Protein AF-A0A426ZFT8-F1 (afdb_monomer)

Mean predicted aligned error: 7.76 Å

Nearest PDB structures (foldseek):
  6gse-assembly1_A  TM=8.069E-01  e=3.929E-01  Rattus norvegicus
  6tno-assembly1_A  TM=8.044E-01  e=5.409E-01  Felis catus
  7r24-assembly1_A  TM=7.421E-01  e=3.686E-01  Rattus norvegicus
  7r23-assembly1_A  TM=7.086E-01  e=1.025E+00  Homo sapiens

Solvent-accessible surface area (backbone atoms only — not comparable to full-atom values): 4423 Å² total; per-residue (Å²): 126,69,65,63,57,52,51,52,50,49,35,59,75,69,64,54,54,72,85,49,52,46,59,62,50,52,74,73,44,56,78,71,56,36,56,52,48,54,51,47,36,75,74,67,41,86,65,51,60,68,53,50,52,56,67,52,41,78,80,65,53,80,68,98,67,92,78,82,87,131

Secondary structure (DSSP, 8-state):
-HHHHHHHHHHHHTT--HHHHHHHHHTT--HHHHHHHHHHHHHHSSPPHHHHHHHHHHHHSPPTTS----

pLDDT: mean 81.74, std 16.43, range [41.19, 96.06]

Radius of gyration: 13.74 Å; Cα contacts (8 Å, |Δi|>4): 29; chains: 1; bounding box: 38×34×27 Å

Foldseek 3Di:
DPVVVVLVVVCVVVVPPQQCSLVVVLVVDDDVQVVQVVVCCVVPNRDGPVRSVVSSCVVVVPPPPVPPDD

Sequence (70 aa):
MGWFSHAELYFRYHRTPVASMVDITAIRLEGDAIKRYNWLEHTQGVLTWRQFKSGLLMRFGPSEYENIDG

Organism: Ensete ventricos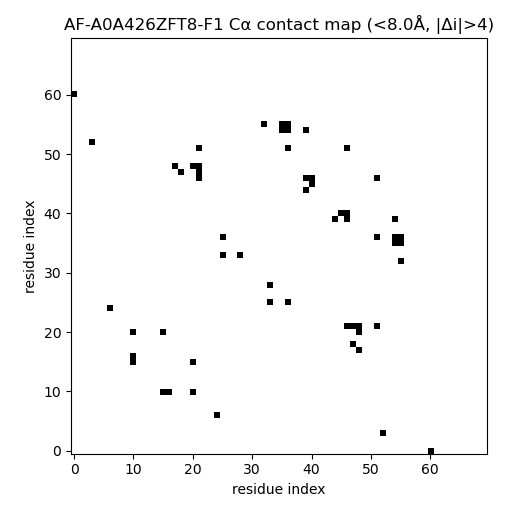um (NCBI:txid4639)

Structure (mmCIF, N/CA/C/O backbone):
data_AF-A0A426ZFT8-F1
#
_entry.id   AF-A0A426ZFT8-F1
#
loop_
_atom_site.group_PDB
_atom_site.id
_atom_site.type_symbol
_atom_site.label_atom_id
_atom_site.label_alt_id
_atom_site.label_comp_id
_atom_site.label_asym_id
_atom_site.label_entity_id
_atom_site.label_seq_id
_atom_site.pdbx_PDB_ins_code
_atom_site.Cartn_x
_atom_site.Cartn_y
_atom_site.Cartn_z
_atom_site.occupancy
_atom_site.B_iso_or_equiv
_atom_site.auth_seq_id
_atom_site.auth_comp_id
_atom_site.auth_asym_id
_atom_site.auth_atom_id
_atom_site.pdbx_PDB_model_num
ATOM 1 N N . MET A 1 1 ? 8.699 8.079 -4.848 1.00 59.91 1 MET A N 1
ATOM 2 C CA . MET A 1 1 ? 7.781 7.824 -5.989 1.00 59.91 1 MET A CA 1
ATOM 3 C C . MET A 1 1 ? 8.001 6.494 -6.739 1.00 59.91 1 MET A C 1
ATOM 5 O O . MET A 1 1 ? 7.113 6.107 -7.482 1.00 59.91 1 MET A O 1
ATOM 9 N N . GLY A 1 2 ? 9.108 5.752 -6.562 1.00 75.81 2 GLY A N 1
ATOM 10 C CA . GLY A 1 2 ? 9.419 4.597 -7.431 1.00 75.81 2 GLY A CA 1
ATOM 11 C C . GLY A 1 2 ? 8.561 3.330 -7.263 1.00 75.81 2 GLY A C 1
ATOM 12 O O . GLY A 1 2 ? 8.270 2.659 -8.250 1.00 75.81 2 GLY A O 1
ATOM 13 N N . TRP A 1 3 ? 8.130 2.982 -6.048 1.00 79.44 3 TRP A N 1
ATOM 14 C CA . TRP A 1 3 ? 7.497 1.677 -5.797 1.00 79.44 3 TRP A CA 1
ATOM 15 C C . TRP A 1 3 ? 6.059 1.570 -6.333 1.00 79.44 3 TRP A C 1
ATOM 17 O O . TRP A 1 3 ? 5.673 0.509 -6.818 1.00 79.44 3 TRP A O 1
ATOM 27 N N . PHE A 1 4 ? 5.285 2.664 -6.323 1.00 83.31 4 PHE A N 1
ATOM 28 C CA . PHE A 1 4 ? 3.930 2.675 -6.887 1.00 83.31 4 PHE A CA 1
ATOM 29 C C . PHE A 1 4 ? 3.947 2.376 -8.388 1.00 83.31 4 PHE A C 1
ATOM 31 O O . PHE A 1 4 ? 3.133 1.588 -8.854 1.00 83.31 4 PHE A O 1
ATOM 38 N N . SER A 1 5 ? 4.912 2.928 -9.128 1.00 85.12 5 SER A N 1
ATOM 39 C CA . SER A 1 5 ? 5.070 2.646 -10.559 1.00 85.12 5 SER A CA 1
ATOM 40 C C . SER A 1 5 ? 5.402 1.174 -10.823 1.00 85.12 5 SER A C 1
ATOM 42 O O . SER A 1 5 ? 4.887 0.584 -11.770 1.00 85.12 5 SER A O 1
ATOM 44 N N . HIS A 1 6 ? 6.219 0.552 -9.964 1.00 85.94 6 HIS A N 1
ATOM 45 C CA . HIS A 1 6 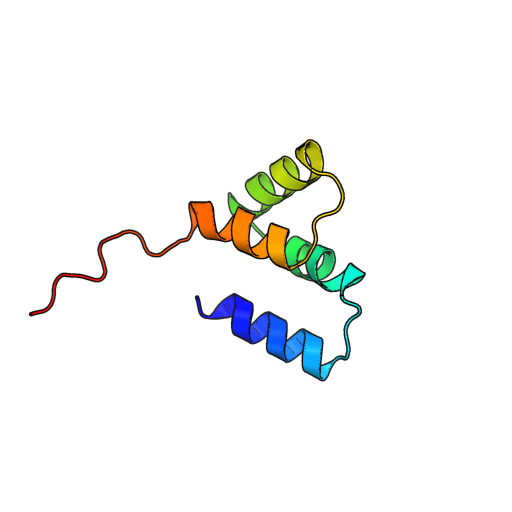? 6.516 -0.881 -10.057 1.00 85.94 6 HIS A CA 1
ATOM 46 C C . HIS A 1 6 ? 5.280 -1.738 -9.752 1.00 85.94 6 HIS A C 1
ATOM 48 O O . HIS A 1 6 ? 5.003 -2.690 -10.480 1.00 85.94 6 HIS A O 1
ATOM 54 N N . ALA A 1 7 ? 4.502 -1.376 -8.727 1.00 88.25 7 ALA A N 1
ATOM 55 C CA . ALA A 1 7 ? 3.245 -2.049 -8.404 1.00 88.25 7 ALA A CA 1
ATOM 56 C C . ALA A 1 7 ? 2.226 -1.928 -9.551 1.00 88.25 7 ALA A C 1
ATOM 58 O O . ALA A 1 7 ? 1.611 -2.917 -9.941 1.00 88.25 7 ALA A O 1
ATOM 59 N N . GLU A 1 8 ? 2.096 -0.747 -10.160 1.00 90.69 8 GLU A N 1
ATOM 60 C CA . GLU A 1 8 ? 1.203 -0.528 -11.303 1.00 90.69 8 GLU A CA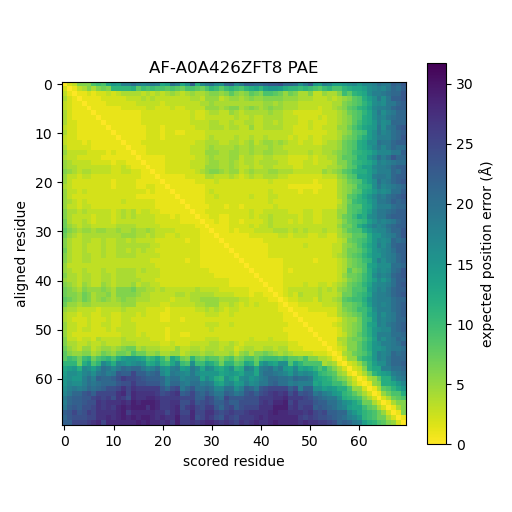 1
ATOM 61 C C . GLU A 1 8 ? 1.615 -1.344 -12.534 1.00 90.69 8 GLU A C 1
ATOM 63 O O . GLU A 1 8 ? 0.751 -1.898 -13.220 1.00 90.69 8 GLU A O 1
ATOM 68 N N . LEU A 1 9 ? 2.919 -1.473 -12.799 1.00 92.94 9 LEU A N 1
ATOM 69 C CA . LEU A 1 9 ? 3.423 -2.328 -13.872 1.00 92.94 9 LEU A CA 1
ATOM 70 C C . LEU A 1 9 ? 3.139 -3.810 -13.591 1.00 92.94 9 LEU A C 1
ATOM 72 O O . LEU A 1 9 ? 2.664 -4.518 -14.480 1.00 92.94 9 LEU A O 1
ATOM 76 N N . TYR A 1 10 ? 3.376 -4.258 -12.356 1.00 91.69 10 TYR A N 1
ATOM 77 C CA . TYR A 1 10 ? 3.072 -5.618 -11.915 1.00 91.69 10 TYR A CA 1
ATOM 78 C C . TYR A 1 10 ? 1.583 -5.940 -12.102 1.00 91.69 10 TYR A C 1
ATOM 80 O O . TYR A 1 10 ? 1.235 -6.916 -12.769 1.00 91.69 10 TYR A O 1
ATOM 88 N N . PHE A 1 11 ? 0.693 -5.081 -11.602 1.00 94.56 11 PHE A N 1
ATOM 89 C CA . PHE A 1 11 ? -0.750 -5.274 -11.726 1.00 94.56 11 PHE A CA 1
ATOM 90 C C . PHE A 1 11 ? -1.222 -5.259 -13.178 1.00 94.56 11 PHE A C 1
ATOM 92 O O . PHE A 1 11 ? -2.087 -6.053 -13.552 1.00 94.56 11 PHE A O 1
ATOM 99 N N . ARG A 1 12 ? -0.634 -4.399 -14.018 1.00 95.12 12 ARG A N 1
ATOM 100 C CA . ARG A 1 12 ? -0.923 -4.379 -15.456 1.00 95.12 12 ARG A CA 1
ATOM 101 C C . ARG A 1 12 ? -0.507 -5.687 -16.125 1.00 95.12 12 ARG A C 1
ATOM 103 O O . ARG A 1 12 ? -1.301 -6.247 -16.878 1.00 95.12 12 ARG A O 1
ATOM 110 N N . TYR A 1 13 ? 0.704 -6.171 -15.852 1.00 96.06 13 TYR A N 1
ATOM 111 C CA . TYR A 1 13 ? 1.222 -7.413 -16.427 1.00 96.06 13 TYR A CA 1
ATOM 112 C C . TYR A 1 13 ? 0.368 -8.623 -16.025 1.00 96.06 13 TYR A C 1
ATOM 114 O O . TYR A 1 13 ? -0.025 -9.419 -16.876 1.00 96.06 13 TYR A O 1
ATOM 122 N N . HIS A 1 14 ? -0.005 -8.711 -14.747 1.00 95.69 14 HIS A N 1
ATOM 123 C CA . HIS A 1 14 ? -0.824 -9.802 -14.216 1.00 95.69 14 HIS A CA 1
ATOM 124 C C . HIS A 1 14 ? -2.334 -9.627 -14.431 1.00 95.69 14 HIS A C 1
ATOM 126 O O . HIS A 1 14 ? -3.102 -10.499 -14.028 1.00 95.69 14 HIS A O 1
ATOM 132 N N . ARG A 1 15 ? -2.777 -8.527 -15.062 1.00 95.62 15 ARG A N 1
ATOM 133 C CA . ARG A 1 15 ? -4.199 -8.167 -15.229 1.00 95.62 15 ARG A CA 1
ATOM 134 C C . ARG A 1 15 ? -4.975 -8.223 -13.909 1.00 95.62 15 ARG A C 1
ATOM 136 O O . ARG A 1 15 ? -6.116 -8.679 -13.859 1.00 95.62 15 ARG A O 1
ATOM 143 N N . THR A 1 16 ? -4.340 -7.770 -12.834 1.00 95.38 16 THR A N 1
ATOM 144 C CA . THR A 1 16 ? -4.935 -7.767 -11.501 1.00 95.38 16 THR A CA 1
ATOM 145 C C . THR A 1 16 ? -6.200 -6.902 -11.503 1.00 95.38 16 THR A C 1
ATOM 147 O O . THR A 1 16 ? -6.149 -5.761 -11.972 1.00 95.38 16 THR A O 1
ATOM 150 N N . PRO A 1 17 ? -7.336 -7.401 -10.982 1.00 93.38 17 PRO A N 1
ATOM 151 C CA . PRO A 1 17 ? -8.545 -6.600 -10.860 1.00 93.38 17 PRO A CA 1
ATOM 152 C C . PRO A 1 17 ? -8.289 -5.343 -10.029 1.00 93.38 17 PRO A C 1
ATOM 154 O O . PRO A 1 17 ? -7.646 -5.409 -8.982 1.00 93.38 17 PRO A O 1
ATOM 157 N N . VAL A 1 18 ? -8.840 -4.204 -10.457 1.00 86.31 18 VAL A N 1
ATOM 158 C CA . VAL A 1 18 ? -8.690 -2.919 -9.745 1.00 86.31 18 VAL A CA 1
ATOM 159 C C . VAL A 1 18 ? -9.141 -3.029 -8.285 1.00 86.31 18 VAL A C 1
ATOM 161 O O . VAL A 1 18 ? -8.505 -2.447 -7.411 1.00 86.31 18 VAL A O 1
ATOM 164 N N . ALA A 1 19 ? -10.183 -3.823 -8.020 1.00 86.62 19 ALA A N 1
ATOM 165 C CA . ALA A 1 19 ? -10.689 -4.088 -6.675 1.00 86.62 19 ALA A CA 1
ATOM 166 C C . ALA A 1 19 ? -9.661 -4.773 -5.756 1.00 86.62 19 ALA A C 1
ATOM 168 O O . ALA A 1 19 ? -9.707 -4.567 -4.555 1.00 86.62 19 ALA A O 1
ATOM 169 N N . SER A 1 20 ? -8.716 -5.544 -6.304 1.00 93.19 20 SER A N 1
ATOM 170 C CA . SER A 1 20 ? -7.728 -6.306 -5.524 1.00 93.19 20 SER A CA 1
ATOM 171 C C . SER A 1 20 ? -6.389 -5.586 -5.360 1.00 93.19 20 SER A C 1
ATOM 173 O O . SER A 1 20 ? -5.571 -5.993 -4.539 1.00 93.19 20 SER A O 1
ATOM 175 N N . MET A 1 21 ? -6.122 -4.535 -6.145 1.00 93.88 21 MET A N 1
ATOM 176 C CA . MET A 1 21 ? -4.825 -3.841 -6.126 1.00 93.88 21 MET A CA 1
ATOM 177 C C . MET A 1 21 ? -4.507 -3.247 -4.750 1.00 93.88 21 MET A C 1
ATOM 179 O O . MET A 1 21 ? -3.360 -3.299 -4.305 1.00 93.88 21 MET A O 1
ATOM 183 N N . VAL A 1 22 ? -5.523 -2.690 -4.084 1.00 93.06 22 VAL A N 1
ATOM 184 C CA . VAL A 1 22 ? -5.396 -2.075 -2.757 1.00 93.06 22 VAL A CA 1
ATOM 185 C C . VAL A 1 22 ? -5.020 -3.129 -1.726 1.00 93.06 22 VAL A C 1
ATOM 187 O O . VAL A 1 22 ? -3.971 -2.991 -1.107 1.00 93.06 22 VAL A O 1
ATOM 190 N N . ASP A 1 23 ? -5.785 -4.216 -1.635 1.00 92.56 23 ASP A N 1
ATOM 191 C CA . ASP A 1 23 ? -5.547 -5.296 -0.672 1.00 92.56 23 ASP A CA 1
ATOM 192 C C . ASP A 1 23 ? -4.168 -5.939 -0.863 1.00 92.56 23 ASP A C 1
ATOM 194 O O . ASP A 1 23 ? -3.400 -6.087 0.088 1.00 92.56 23 ASP A O 1
ATOM 198 N N . ILE A 1 24 ? -3.798 -6.255 -2.111 1.00 92.00 24 ILE A N 1
ATOM 199 C CA . ILE A 1 24 ? -2.487 -6.846 -2.425 1.00 92.00 24 ILE A CA 1
ATOM 200 C C . ILE A 1 24 ? -1.352 -5.909 -2.008 1.00 92.00 24 ILE A C 1
ATOM 202 O O . ILE A 1 24 ? -0.320 -6.359 -1.505 1.00 92.00 24 ILE A O 1
ATOM 206 N N . THR A 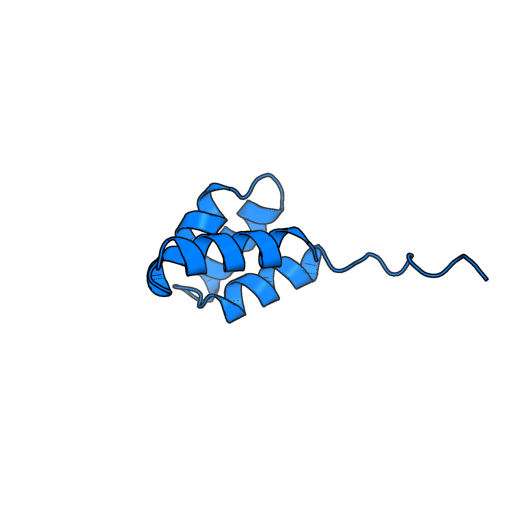1 25 ? -1.536 -4.604 -2.206 1.00 91.69 25 THR A N 1
ATOM 207 C CA . THR A 1 25 ? -0.535 -3.621 -1.797 1.00 91.69 25 THR A CA 1
ATOM 208 C C . THR A 1 25 ? -0.507 -3.446 -0.281 1.00 91.69 25 THR A C 1
ATOM 210 O O . THR A 1 25 ? 0.575 -3.347 0.290 1.00 91.69 25 THR A O 1
ATOM 213 N N . ALA A 1 26 ? -1.668 -3.458 0.376 1.00 90.69 26 ALA A N 1
ATOM 214 C CA . ALA A 1 26 ? -1.806 -3.325 1.822 1.00 90.69 26 ALA A CA 1
ATOM 215 C C . ALA A 1 26 ? -1.092 -4.458 2.576 1.00 90.69 26 ALA A C 1
ATOM 217 O O . ALA A 1 26 ? -0.422 -4.188 3.568 1.00 90.69 26 ALA A O 1
ATOM 218 N N . ILE A 1 27 ? -1.129 -5.693 2.052 1.00 90.75 27 ILE A N 1
ATOM 219 C CA . ILE A 1 27 ? -0.399 -6.853 2.606 1.00 90.75 27 ILE A CA 1
ATOM 220 C C . ILE A 1 27 ? 1.114 -6.598 2.705 1.00 90.75 27 ILE A C 1
ATOM 222 O O . ILE A 1 27 ? 1.784 -7.166 3.564 1.00 90.75 27 ILE A O 1
ATOM 226 N N . ARG A 1 28 ? 1.670 -5.763 1.822 1.00 87.12 28 ARG A N 1
ATOM 227 C CA . ARG A 1 28 ? 3.103 -5.432 1.787 1.00 87.12 28 ARG A CA 1
ATOM 228 C C . ARG A 1 28 ? 3.461 -4.213 2.641 1.00 87.12 28 ARG A C 1
ATOM 230 O O . ARG A 1 28 ? 4.631 -3.843 2.681 1.00 87.12 28 ARG A O 1
ATOM 237 N N . LEU A 1 29 ? 2.484 -3.549 3.263 1.00 88.62 29 LEU A N 1
ATOM 238 C CA . LEU A 1 29 ? 2.739 -2.380 4.099 1.00 88.62 29 LEU A CA 1
ATOM 239 C C . LEU A 1 29 ? 3.201 -2.800 5.489 1.00 88.62 29 LEU A C 1
ATOM 241 O O . LEU A 1 29 ? 2.641 -3.695 6.114 1.00 88.62 29 LEU A O 1
ATOM 245 N N . GLU A 1 30 ? 4.171 -2.061 6.011 1.00 87.12 30 GLU A N 1
ATOM 246 C CA . GLU A 1 30 ? 4.730 -2.281 7.340 1.00 87.12 30 GLU A CA 1
ATOM 247 C C . GLU A 1 30 ? 4.841 -0.956 8.109 1.00 87.12 30 GLU A C 1
ATOM 249 O O . GLU A 1 30 ? 4.697 0.139 7.550 1.00 87.12 30 GLU A O 1
ATOM 254 N N . GLY A 1 31 ? 5.063 -1.050 9.423 1.00 89.00 31 GLY A N 1
ATOM 255 C CA . GLY A 1 31 ? 5.312 0.104 10.289 1.00 89.00 31 GLY A CA 1
ATOM 256 C C . GLY A 1 31 ? 4.187 1.144 10.269 1.00 89.00 31 GLY A C 1
ATOM 257 O O . GLY A 1 31 ? 3.021 0.846 10.525 1.00 89.00 31 GLY A O 1
ATOM 258 N N . ASP A 1 32 ? 4.528 2.399 9.991 1.00 87.19 32 ASP A N 1
ATOM 259 C CA . ASP A 1 32 ? 3.551 3.493 9.995 1.00 87.19 32 ASP A CA 1
ATOM 260 C C . ASP A 1 32 ? 2.668 3.533 8.740 1.00 87.19 32 ASP A C 1
ATOM 262 O O . ASP A 1 32 ? 1.590 4.137 8.768 1.00 87.19 32 ASP A O 1
ATOM 266 N N . ALA A 1 33 ? 3.072 2.858 7.659 1.00 86.44 33 ALA A N 1
ATOM 267 C CA . ALA A 1 33 ? 2.279 2.785 6.439 1.00 86.44 33 ALA A CA 1
ATOM 268 C C . ALA A 1 33 ? 1.010 1.944 6.647 1.00 86.44 33 ALA A C 1
ATOM 270 O O . ALA A 1 33 ? -0.081 2.388 6.284 1.00 86.44 33 ALA A O 1
ATOM 271 N N . ILE A 1 34 ? 1.120 0.783 7.309 1.00 90.75 34 ILE A N 1
ATOM 272 C CA . ILE A 1 34 ? -0.047 -0.065 7.600 1.00 90.75 34 ILE A CA 1
ATOM 273 C C . ILE A 1 34 ? -0.995 0.593 8.612 1.00 90.75 34 ILE A C 1
ATOM 275 O O . ILE A 1 34 ? -2.210 0.558 8.434 1.00 90.75 34 ILE A O 1
ATOM 279 N N . LYS A 1 35 ? -0.471 1.309 9.620 1.00 91.06 35 LYS A N 1
ATOM 280 C CA . LYS A 1 35 ? -1.312 2.085 10.555 1.00 91.06 35 LYS A CA 1
ATOM 281 C C . LYS A 1 35 ? -2.135 3.148 9.825 1.00 91.06 35 LYS A C 1
ATOM 283 O O . LYS A 1 35 ? -3.311 3.342 10.131 1.00 91.06 35 LYS A O 1
ATOM 288 N N . ARG A 1 36 ? -1.526 3.839 8.853 1.00 88.25 36 ARG A N 1
ATOM 289 C CA . ARG A 1 36 ? -2.215 4.843 8.035 1.00 88.25 36 ARG A CA 1
ATOM 290 C C . ARG A 1 36 ? -3.283 4.208 7.149 1.00 88.25 36 ARG A C 1
ATOM 292 O O . ARG A 1 36 ? -4.375 4.764 7.071 1.00 88.25 36 ARG A O 1
ATOM 299 N N . TYR A 1 37 ? -2.974 3.075 6.521 1.00 90.88 37 TYR A N 1
ATOM 300 C CA . TYR A 1 37 ? -3.943 2.313 5.736 1.00 90.88 37 TYR A CA 1
ATOM 301 C C . TYR A 1 37 ? -5.164 1.925 6.579 1.00 90.88 37 TYR A C 1
ATOM 303 O O . TYR A 1 37 ? -6.274 2.305 6.221 1.00 90.88 37 TYR A O 1
ATOM 311 N N . ASN A 1 38 ? -4.958 1.302 7.744 1.00 92.69 38 ASN A N 1
ATOM 312 C CA . ASN A 1 38 ? -6.049 0.877 8.628 1.00 92.69 38 ASN A CA 1
ATOM 313 C C . ASN A 1 38 ? -6.939 2.055 9.060 1.00 92.69 38 ASN A C 1
ATOM 315 O O . ASN A 1 38 ? -8.159 1.936 9.117 1.00 92.69 38 ASN A O 1
ATOM 319 N N . TRP A 1 39 ? -6.345 3.221 9.341 1.00 92.56 39 TRP A N 1
ATOM 320 C CA . TRP A 1 39 ? -7.119 4.423 9.662 1.00 92.56 39 TRP A CA 1
ATOM 321 C C . TRP A 1 39 ? -7.950 4.925 8.469 1.00 92.56 39 TRP A C 1
ATOM 323 O O . TRP A 1 39 ? -9.097 5.336 8.647 1.00 92.56 39 TRP A O 1
ATOM 333 N N . LEU A 1 40 ? -7.398 4.895 7.251 1.00 91.50 40 LEU A N 1
ATOM 334 C CA . LEU A 1 40 ? -8.124 5.286 6.037 1.00 91.50 40 LEU A CA 1
ATOM 335 C C . LEU A 1 40 ? -9.270 4.317 5.736 1.00 91.50 40 LEU A C 1
ATOM 337 O O . LEU A 1 40 ? -10.375 4.766 5.454 1.00 91.50 40 LEU A O 1
ATOM 341 N N . GLU A 1 41 ? -9.025 3.015 5.851 1.00 92.44 41 GLU A N 1
ATOM 342 C CA . GLU A 1 41 ? -10.040 1.978 5.662 1.00 92.44 41 GLU A CA 1
ATOM 343 C C . GLU A 1 41 ? -11.168 2.107 6.696 1.00 92.44 41 GLU A C 1
ATOM 345 O O . GLU A 1 41 ? -12.344 2.098 6.341 1.00 92.44 41 GLU A O 1
ATOM 350 N N . HIS A 1 42 ? -10.836 2.349 7.968 1.00 93.88 42 HIS A N 1
ATOM 351 C CA . HIS A 1 42 ? -11.838 2.560 9.014 1.00 93.88 42 HIS A CA 1
ATOM 352 C C . HIS A 1 42 ? -12.689 3.822 8.783 1.00 93.88 42 HIS A C 1
ATOM 354 O O . HIS A 1 42 ? -13.870 3.850 9.119 1.00 93.88 42 HIS A O 1
ATOM 360 N N . THR A 1 43 ? -12.099 4.895 8.250 1.00 92.94 43 THR A N 1
ATOM 361 C CA . THR A 1 43 ? -12.791 6.190 8.099 1.00 92.94 43 THR A CA 1
ATOM 362 C C . THR A 1 43 ? -13.515 6.355 6.768 1.00 92.94 43 THR A C 1
ATOM 364 O O . THR A 1 43 ? -14.499 7.089 6.709 1.00 92.94 43 THR A O 1
ATOM 367 N N . GLN A 1 44 ? -13.044 5.707 5.702 1.00 90.56 44 GLN A N 1
ATOM 368 C CA . GLN A 1 44 ? -13.573 5.868 4.343 1.00 90.56 44 GLN A CA 1
ATOM 369 C C . GLN A 1 44 ? -14.143 4.570 3.758 1.00 90.56 44 GLN A C 1
ATOM 371 O O . GLN A 1 44 ? -14.726 4.603 2.674 1.00 90.56 44 GLN A O 1
ATOM 376 N N . GLY A 1 45 ? -14.005 3.444 4.462 1.00 90.44 45 GLY A N 1
ATOM 377 C CA . GLY A 1 45 ? -14.376 2.127 3.964 1.00 90.44 45 GLY A CA 1
ATOM 378 C C . GLY A 1 45 ? -13.413 1.636 2.884 1.00 90.44 45 GLY A C 1
ATOM 379 O O . GLY A 1 45 ? -12.212 1.902 2.920 1.00 90.44 45 GLY A O 1
ATOM 380 N N . VAL A 1 46 ? -13.957 0.918 1.900 1.00 89.38 46 VAL A N 1
ATOM 381 C CA . VAL A 1 46 ? -13.177 0.360 0.789 1.00 89.38 46 VAL A CA 1
ATOM 382 C C . VAL A 1 46 ? -12.559 1.489 -0.037 1.00 89.38 46 VAL A C 1
ATOM 384 O O . VAL A 1 46 ? -13.258 2.290 -0.660 1.00 89.38 46 VAL A O 1
ATOM 387 N N . LEU A 1 47 ? -11.228 1.535 -0.065 1.00 92.12 47 LEU A N 1
ATOM 388 C CA . LEU A 1 47 ? -10.486 2.552 -0.800 1.00 92.12 47 LEU A CA 1
ATOM 389 C C . LEU A 1 47 ? -10.380 2.182 -2.281 1.00 92.12 47 LEU A C 1
ATOM 391 O O . LEU A 1 47 ? -10.066 1.052 -2.645 1.00 92.12 47 LEU A O 1
ATOM 395 N N . THR A 1 48 ? -10.534 3.166 -3.164 1.00 92.62 48 THR A N 1
ATOM 396 C CA . THR A 1 48 ? -10.065 3.032 -4.551 1.00 92.62 48 THR A CA 1
ATOM 397 C C . THR A 1 48 ? -8.540 3.121 -4.612 1.00 92.62 48 THR A C 1
ATOM 399 O O . THR A 1 48 ? -7.912 3.770 -3.772 1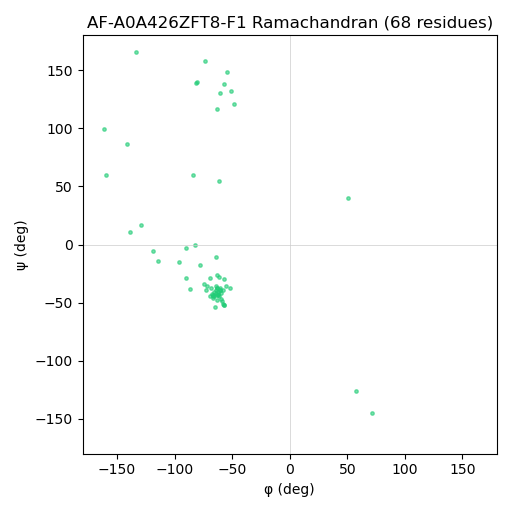.00 92.62 48 THR A O 1
ATOM 402 N N . TRP A 1 49 ? -7.927 2.585 -5.674 1.00 90.69 49 TRP A N 1
ATOM 403 C CA . TRP A 1 49 ? -6.480 2.722 -5.905 1.00 90.69 49 TRP A CA 1
ATOM 404 C C . TRP A 1 49 ? -5.996 4.181 -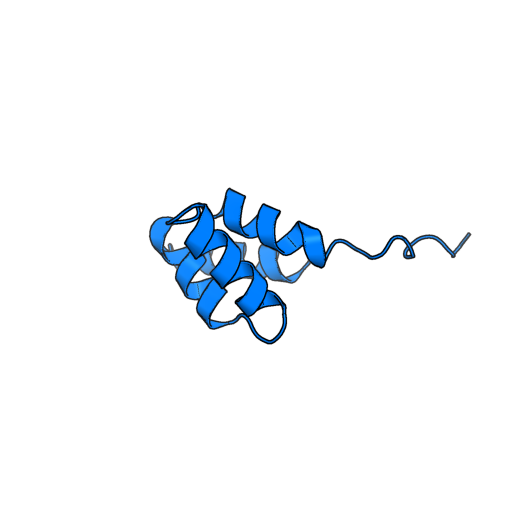5.836 1.00 90.69 49 TRP A C 1
ATOM 406 O O . TRP A 1 49 ? -4.935 4.483 -5.291 1.00 90.69 49 TRP A O 1
ATOM 416 N N . ARG A 1 50 ? -6.804 5.125 -6.335 1.00 89.69 50 ARG A N 1
ATOM 417 C CA . ARG A 1 50 ? -6.495 6.559 -6.273 1.00 89.69 50 ARG A CA 1
ATOM 418 C C . ARG A 1 50 ? -6.498 7.094 -4.837 1.00 89.69 50 ARG A C 1
ATOM 420 O O . ARG A 1 50 ? -5.570 7.814 -4.472 1.00 89.69 50 ARG A O 1
ATOM 427 N N . GLN A 1 51 ? -7.511 6.749 -4.038 1.00 90.94 51 GLN A N 1
ATOM 428 C CA . GLN A 1 51 ? -7.592 7.152 -2.626 1.00 90.94 51 GLN A CA 1
ATOM 429 C C . GLN A 1 51 ? -6.455 6.541 -1.808 1.00 90.94 51 GLN A C 1
ATOM 431 O O . GLN A 1 51 ? -5.824 7.249 -1.029 1.00 90.94 51 GLN A O 1
ATOM 436 N N . PHE A 1 52 ? -6.136 5.270 -2.052 1.00 89.81 52 PHE A N 1
ATOM 437 C CA . PHE A 1 52 ? -5.018 4.578 -1.421 1.00 89.81 52 PHE A CA 1
ATOM 438 C C . PHE A 1 52 ? -3.680 5.294 -1.675 1.00 89.81 52 PHE A C 1
ATOM 440 O O . PHE A 1 52 ? -2.981 5.654 -0.726 1.00 89.81 52 PHE A O 1
ATOM 447 N N . LYS A 1 53 ? -3.358 5.597 -2.944 1.00 87.81 53 LYS A N 1
ATOM 448 C CA . LYS A 1 53 ? -2.135 6.338 -3.304 1.00 87.81 53 LYS A CA 1
ATOM 449 C C . LYS A 1 53 ? -2.077 7.710 -2.638 1.00 87.81 53 LYS A C 1
ATOM 451 O O . LYS A 1 53 ? -1.065 8.054 -2.035 1.00 87.81 53 LYS A O 1
ATOM 456 N N . SER A 1 54 ? -3.158 8.486 -2.723 1.00 86.44 54 SER A N 1
ATOM 457 C CA . SER A 1 54 ? -3.215 9.830 -2.135 1.00 86.44 54 SER A CA 1
ATOM 458 C C . SER A 1 54 ? -3.073 9.796 -0.608 1.00 86.44 54 SER A C 1
ATOM 460 O O . SER A 1 54 ? -2.302 10.570 -0.043 1.00 86.44 54 SER A O 1
ATOM 462 N N . GLY A 1 55 ? -3.750 8.858 0.057 1.00 83.94 55 GLY A N 1
ATOM 463 C CA . GLY A 1 55 ? -3.752 8.737 1.512 1.00 83.94 55 GLY A CA 1
ATOM 464 C C . GLY A 1 55 ? -2.419 8.282 2.115 1.00 83.94 55 GLY A C 1
ATOM 465 O O . GLY A 1 55 ? -2.111 8.676 3.247 1.00 83.94 55 GLY A O 1
ATOM 466 N N . LEU A 1 56 ? -1.626 7.503 1.367 1.00 79.75 56 LEU A N 1
ATOM 467 C CA . LEU A 1 56 ? -0.276 7.074 1.754 1.00 79.75 56 LEU A CA 1
ATOM 468 C C . LEU A 1 56 ? 0.809 8.089 1.366 1.00 79.75 56 LEU A C 1
ATOM 470 O O . LEU A 1 56 ? 1.717 8.331 2.159 1.00 79.75 56 LEU A O 1
ATOM 474 N N . LEU A 1 57 ? 0.706 8.742 0.203 1.00 68.62 57 LEU A N 1
ATOM 475 C CA . LEU A 1 57 ? 1.654 9.788 -0.213 1.00 68.62 57 LEU A CA 1
ATOM 476 C C . LEU A 1 57 ? 1.641 11.004 0.726 1.00 68.62 57 LEU A C 1
ATOM 478 O O . LEU A 1 57 ? 2.669 11.650 0.884 1.00 68.62 57 LEU A O 1
ATOM 482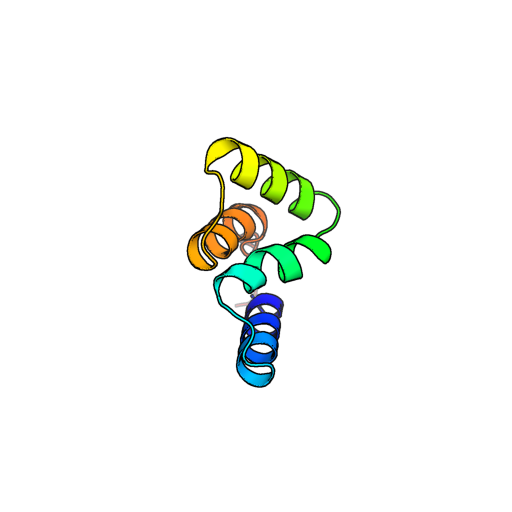 N N . MET A 1 58 ? 0.534 11.273 1.423 1.00 59.94 58 MET A N 1
ATOM 483 C CA . MET A 1 58 ? 0.433 12.390 2.374 1.00 59.94 58 MET A CA 1
ATOM 484 C C . MET A 1 58 ? 1.369 12.274 3.600 1.00 59.94 58 MET A C 1
ATOM 486 O O . MET A 1 58 ? 1.501 13.238 4.347 1.00 59.94 58 MET A O 1
ATOM 490 N N . ARG A 1 59 ? 2.011 11.116 3.830 1.00 57.22 59 ARG A N 1
ATOM 491 C CA . ARG A 1 59 ? 3.036 10.915 4.880 1.00 57.22 59 ARG A CA 1
ATOM 492 C C . ARG A 1 59 ? 4.444 10.618 4.351 1.00 57.22 59 ARG A C 1
ATOM 494 O O . ARG A 1 59 ? 5.386 10.696 5.127 1.00 57.22 59 ARG A O 1
ATOM 501 N N . PHE A 1 60 ? 4.579 10.276 3.068 1.00 52.97 60 PHE A N 1
ATOM 502 C CA . PHE A 1 60 ? 5.843 9.849 2.446 1.00 52.97 60 PHE A CA 1
ATOM 503 C C . PHE A 1 60 ? 6.167 10.613 1.152 1.00 52.97 60 PHE A C 1
ATOM 505 O O . PHE A 1 60 ? 6.977 10.15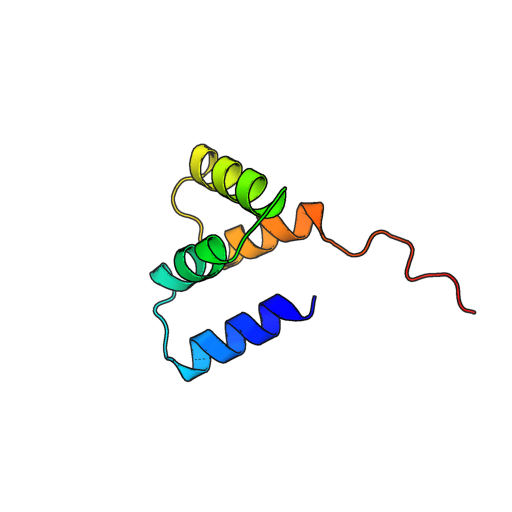2 0.344 1.00 52.97 60 PHE A O 1
ATOM 512 N N . GLY A 1 61 ? 5.512 11.755 0.913 1.00 50.19 61 GLY A N 1
ATOM 513 C CA . GLY A 1 61 ? 5.994 12.732 -0.060 1.00 50.19 61 GLY A CA 1
ATOM 514 C C . GLY A 1 61 ? 7.438 13.099 0.286 1.00 50.19 61 GLY A C 1
ATOM 515 O O . GLY A 1 61 ? 7.785 13.014 1.468 1.00 50.19 61 GLY A O 1
ATOM 516 N N . PRO A 1 62 ? 8.290 13.423 -0.704 1.00 45.19 62 PRO A N 1
ATOM 517 C CA . PRO A 1 62 ? 9.662 13.816 -0.412 1.00 45.19 62 PRO A CA 1
ATOM 518 C C . PRO A 1 62 ? 9.604 14.872 0.692 1.00 45.19 62 PRO A C 1
ATOM 520 O O . PRO A 1 62 ? 8.898 15.869 0.552 1.00 45.19 62 PRO A O 1
ATOM 523 N N . SER A 1 63 ? 10.251 14.610 1.833 1.00 48.25 63 SER A N 1
ATOM 524 C CA . SER A 1 63 ? 10.533 15.692 2.771 1.00 48.25 63 SER A CA 1
ATOM 525 C C . SER A 1 63 ? 11.186 16.785 1.939 1.00 48.25 63 SER A C 1
ATOM 527 O O . SER A 1 63 ? 12.058 16.445 1.143 1.00 48.25 63 SER A O 1
ATOM 529 N N . GLU A 1 64 ? 10.745 18.029 2.078 1.00 45.31 64 GLU A N 1
ATOM 530 C CA . GLU A 1 64 ? 11.171 19.217 1.320 1.00 45.31 64 GLU A CA 1
ATOM 531 C C . GLU A 1 64 ? 12.679 19.546 1.490 1.00 45.31 64 GLU A C 1
ATOM 533 O O . GLU A 1 64 ? 13.054 20.634 1.905 1.00 45.31 64 GLU A O 1
ATOM 538 N N . TYR A 1 65 ? 13.558 18.587 1.208 1.00 48.41 65 TYR A N 1
ATOM 539 C CA . TYR A 1 65 ? 15.012 18.632 1.340 1.00 48.41 65 TYR A CA 1
ATOM 540 C C . TYR A 1 65 ? 15.731 17.965 0.154 1.00 48.41 65 TYR A C 1
ATOM 542 O O . TYR A 1 65 ? 16.948 17.828 0.182 1.00 48.41 65 TYR A O 1
ATOM 550 N N . GLU A 1 66 ? 15.030 17.628 -0.933 1.00 47.44 66 GLU A N 1
ATOM 551 C CA . GLU A 1 66 ? 15.655 17.539 -2.265 1.00 47.44 66 GLU A CA 1
ATOM 552 C C . GLU A 1 66 ? 15.686 18.943 -2.894 1.00 47.44 66 GLU A C 1
ATOM 554 O O . GLU A 1 66 ? 15.036 19.196 -3.899 1.00 47.44 66 GLU A O 1
ATOM 559 N N . ASN A 1 67 ? 16.361 19.895 -2.244 1.00 50.03 67 ASN A N 1
ATOM 560 C CA . ASN A 1 67 ? 16.723 21.198 -2.818 1.00 50.03 67 ASN A CA 1
ATOM 561 C C . ASN A 1 67 ? 17.883 21.810 -2.017 1.00 50.03 67 ASN A C 1
ATOM 563 O O . ASN A 1 67 ? 17.756 22.882 -1.434 1.00 50.03 67 ASN A O 1
ATOM 567 N N . ILE A 1 68 ? 19.021 21.118 -1.968 1.00 51.84 68 ILE A N 1
ATOM 568 C CA . ILE A 1 68 ? 20.317 21.789 -1.841 1.00 51.84 68 ILE A CA 1
ATOM 569 C C . ILE A 1 68 ? 21.288 21.015 -2.724 1.00 51.84 68 ILE A C 1
ATOM 571 O O . ILE A 1 68 ? 21.898 20.059 -2.274 1.00 51.84 68 ILE A O 1
ATOM 575 N N . ASP A 1 69 ? 21.330 21.376 -4.001 1.00 48.69 69 ASP A N 1
ATOM 576 C CA . ASP A 1 69 ? 22.558 21.346 -4.794 1.00 48.69 69 ASP A CA 1
ATOM 577 C C . ASP A 1 69 ? 22.345 22.246 -6.015 1.00 48.69 69 ASP A C 1
ATOM 579 O 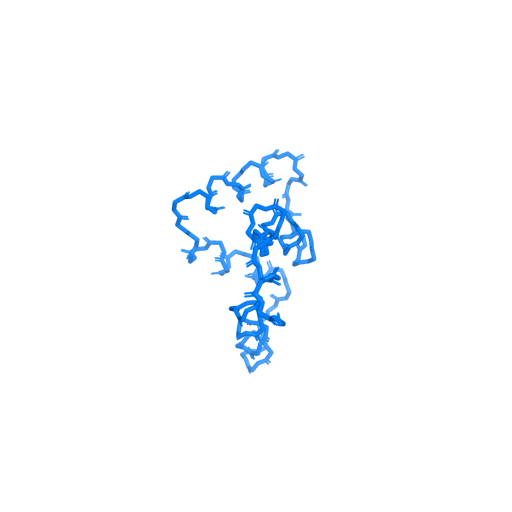O . ASP A 1 69 ? 21.681 21.893 -6.994 1.00 48.69 69 ASP A O 1
ATOM 583 N N . GLY A 1 70 ? 22.884 23.456 -5.882 1.00 41.19 70 GLY A N 1
ATOM 584 C CA . GLY A 1 70 ? 23.108 24.457 -6.913 1.00 41.19 70 GLY A CA 1
ATOM 585 C C . GLY A 1 70 ? 24.339 25.254 -6.518 1.00 41.19 70 GLY A C 1
ATOM 586 O O . GLY A 1 70 ? 24.353 25.735 -5.363 1.00 41.19 70 GLY A O 1
#